Protein AF-A0A0N4YC74-F1 (afdb_monomer_lite)

Foldseek 3Di:
DLQVVQVFAPVLVVVLCVVCVQLVVQLVVLLVVVCPPLPDDDDDDDADDDDVVVLVVLLLVVVCVQCVVVVCSVVVVVLCVSCVVVVVVVVVVVCVVVVCVLVVPPDPPSVDDGNDDPSNVSSCSSVVSSVVSPVGNVSVVSSVVSRVVRPRD

Secondary structure (DSSP, 8-state):
-TTGGGT--HHHHHHHHHHHHHHHHHHHHHHHHHTTT-S--SS----PPP-HHHHHHHHHHHHHHHHGGGT-HHHHHHHHHHTHHHHHHHHHHHHHHHHHHHHTT-STTTTPPP-PPPHHHHHHHHHHHHHHTT-SHHHHHHHHHHHHHTT--

Radius of gyration: 17.91 Å; chains: 1; bounding box: 47×27×44 Å

Sequence (153 aa):
RHVTALGVSYPAVRQCEAEISGALDNTINCIKRASAGTCARGPPRMIPKTYLESFKLAFLTRIKGILSRSGIFDEMMAFFKTTKKYWNCKTKCVAKKAGNCKKRNGSTLFRCGTLDPPDREAVEMYLNCAVQNGLDTNGFRRLCHCAARAGVR

pLDDT: mean 78.44, std 11.61, range [42.28, 94.12]

Organism: Nippostrongylus brasiliensis (NCBI:txid27835)

Structure (mmCIF, N/CA/C/O backbone):
data_AF-A0A0N4YC74-F1
#
_entry.id   AF-A0A0N4YC74-F1
#
loop_
_atom_site.group_PDB
_atom_site.id
_atom_site.type_symbol
_atom_site.label_atom_id
_atom_site.label_alt_id
_atom_site.label_comp_id
_atom_site.label_asym_id
_atom_site.label_entity_id
_atom_site.label_seq_id
_atom_site.pdbx_PDB_ins_code
_atom_site.Cartn_x
_atom_site.Cartn_y
_atom_site.Cartn_z
_atom_site.occupancy
_atom_site.B_iso_or_equiv
_atom_site.auth_seq_id
_atom_site.auth_comp_id
_atom_site.auth_asym_id
_atom_site.auth_atom_id
_atom_site.pdbx_PDB_model_num
ATOM 1 N N . ARG A 1 1 ? 0.545 12.225 17.324 1.00 58.16 1 ARG A N 1
ATOM 2 C CA . ARG A 1 1 ? -0.649 12.800 17.997 1.00 58.16 1 ARG A CA 1
ATOM 3 C C . ARG A 1 1 ? -1.855 13.032 17.059 1.00 58.16 1 ARG A C 1
ATOM 5 O O . ARG A 1 1 ? -2.837 13.599 17.503 1.00 58.16 1 ARG A O 1
ATOM 12 N N . HIS A 1 2 ? -1.852 12.577 15.793 1.00 72.44 2 HIS A N 1
ATOM 13 C CA . HIS A 1 2 ? -3.016 12.765 14.900 1.00 72.44 2 HIS A CA 1
ATOM 14 C C . HIS A 1 2 ? -4.163 11.768 15.133 1.00 72.44 2 HIS A C 1
ATOM 16 O O . HIS A 1 2 ? -5.304 12.115 14.878 1.00 72.44 2 HIS A O 1
ATOM 22 N N . VAL A 1 3 ? -3.866 10.566 15.636 1.00 66.50 3 VAL A N 1
ATOM 23 C CA . VAL A 1 3 ? -4.865 9.514 15.908 1.00 66.50 3 VAL A CA 1
ATOM 24 C C . VAL A 1 3 ? -5.719 9.849 17.134 1.00 66.50 3 VAL A C 1
ATOM 26 O O . VAL A 1 3 ? -6.935 9.757 17.088 1.00 66.50 3 VAL A O 1
ATOM 29 N N . THR A 1 4 ? -5.096 10.345 18.204 1.00 66.38 4 THR A N 1
ATOM 30 C CA . THR A 1 4 ? -5.793 10.764 19.433 1.00 66.38 4 THR A CA 1
ATOM 31 C C . THR A 1 4 ? -6.715 11.964 19.207 1.00 66.38 4 THR A C 1
ATOM 33 O O . THR A 1 4 ? -7.736 12.087 19.867 1.00 66.38 4 THR A O 1
ATOM 36 N N . ALA A 1 5 ? -6.392 12.828 18.236 1.00 67.56 5 ALA A N 1
ATOM 37 C CA . ALA A 1 5 ? -7.242 13.951 17.832 1.00 67.56 5 ALA A CA 1
ATOM 38 C C . ALA A 1 5 ? -8.536 13.516 17.116 1.00 67.56 5 ALA A C 1
ATOM 40 O O . ALA A 1 5 ? -9.416 14.342 16.906 1.00 67.56 5 ALA A O 1
ATOM 41 N N . LEU A 1 6 ? -8.646 12.239 16.738 1.00 68.56 6 LEU A N 1
ATOM 42 C CA . LEU A 1 6 ? -9.860 11.637 16.187 1.00 68.56 6 LEU A CA 1
ATOM 43 C C . LEU A 1 6 ? -10.712 10.956 17.279 1.00 68.56 6 LEU A C 1
ATOM 45 O O . LEU A 1 6 ? -11.665 10.264 16.950 1.00 68.56 6 LEU A O 1
ATOM 49 N N . GLY A 1 7 ? -10.362 11.111 18.566 1.00 69.00 7 GLY A N 1
ATOM 50 C CA . GLY A 1 7 ? -11.037 10.427 19.680 1.00 69.00 7 GLY A CA 1
ATOM 51 C C . GLY A 1 7 ? -10.665 8.947 19.818 1.00 69.00 7 GLY A C 1
ATOM 52 O O . GLY A 1 7 ? -11.331 8.202 20.529 1.00 69.00 7 GLY A O 1
ATOM 53 N N . VAL A 1 8 ? -9.601 8.519 19.135 1.00 76.81 8 VAL A N 1
ATOM 54 C CA . VAL A 1 8 ? -9.235 7.111 18.966 1.00 76.81 8 VAL A CA 1
ATOM 55 C C . VAL A 1 8 ? -8.150 6.712 19.967 1.00 76.81 8 VAL A C 1
ATOM 57 O O . VAL A 1 8 ? -7.177 7.447 20.184 1.00 76.81 8 VAL A O 1
ATOM 60 N N . SER A 1 9 ? -8.275 5.512 20.536 1.00 79.56 9 SER A N 1
ATOM 61 C CA . SER A 1 9 ? -7.270 4.920 21.423 1.00 79.56 9 SER A CA 1
ATOM 62 C C . SER A 1 9 ? -5.990 4.581 20.650 1.00 79.56 9 SER A C 1
ATOM 64 O O . SER A 1 9 ? -5.985 3.737 19.752 1.00 79.56 9 SER A O 1
ATOM 66 N N . TYR A 1 10 ? -4.873 5.229 20.997 1.00 79.50 10 TYR A N 1
ATOM 67 C CA . TYR A 1 10 ? -3.575 4.958 20.365 1.00 79.50 10 TYR A CA 1
ATOM 68 C C . TYR A 1 10 ? -3.109 3.494 20.527 1.00 79.50 10 TYR A C 1
ATOM 70 O O . TYR A 1 10 ? -2.674 2.920 19.527 1.00 79.50 10 TYR A O 1
ATOM 78 N N . PRO A 1 11 ? -3.226 2.855 21.713 1.00 81.88 11 PRO A N 1
ATOM 79 C CA . PRO A 1 11 ? -2.946 1.427 21.867 1.00 81.88 11 PRO A CA 1
ATOM 80 C C . PRO A 1 11 ? -3.785 0.541 20.941 1.00 81.88 11 PRO A C 1
ATOM 82 O O . PRO A 1 11 ? -3.232 -0.350 20.302 1.00 81.88 11 PRO A O 1
ATOM 85 N N . ALA A 1 12 ? -5.084 0.829 20.808 1.00 82.19 12 ALA A N 1
ATOM 86 C CA . ALA A 1 12 ? -5.974 0.053 19.947 1.00 82.19 12 ALA A CA 1
ATOM 87 C C . ALA A 1 12 ? -5.578 0.174 1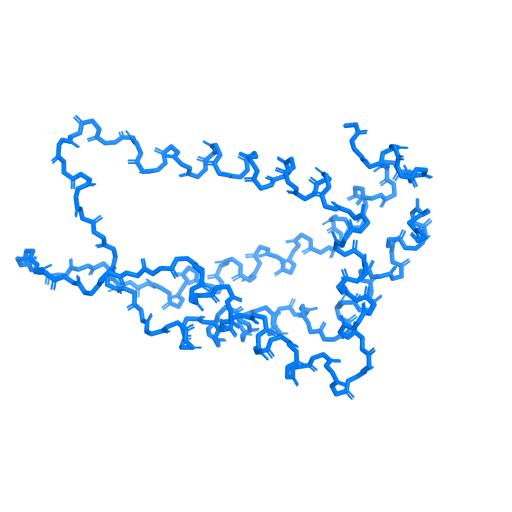8.468 1.00 82.19 12 ALA A C 1
ATOM 89 O O . ALA A 1 12 ? -5.500 -0.826 17.763 1.00 82.19 12 ALA A O 1
ATOM 90 N N . VAL A 1 13 ? -5.223 1.377 18.001 1.00 79.06 13 VAL A N 1
ATOM 91 C CA . VAL A 1 13 ? -4.731 1.555 16.623 1.00 79.06 13 VAL A CA 1
ATOM 92 C C . VAL A 1 13 ? -3.403 0.851 16.400 1.00 79.06 13 VAL A C 1
ATOM 94 O O . VAL A 1 13 ? -3.230 0.219 15.363 1.00 79.06 13 VAL A O 1
ATOM 97 N N . ARG A 1 14 ? -2.473 0.914 17.360 1.00 83.19 14 ARG A N 1
ATOM 98 C CA . ARG A 1 14 ? -1.207 0.178 17.255 1.00 83.19 14 ARG A CA 1
ATOM 99 C C . ARG A 1 14 ? -1.460 -1.330 17.138 1.00 83.19 14 ARG A C 1
ATOM 101 O O . ARG A 1 14 ? -0.776 -1.996 16.368 1.00 83.19 14 ARG A O 1
ATOM 108 N N . GLN A 1 15 ? -2.434 -1.860 17.873 1.00 84.06 15 GLN A N 1
ATOM 109 C CA . GLN A 1 15 ? -2.819 -3.266 17.785 1.00 84.06 15 GLN A CA 1
ATOM 110 C C . GLN A 1 15 ? -3.405 -3.607 16.406 1.00 84.06 15 GLN A C 1
ATOM 112 O O . GLN A 1 15 ? -2.944 -4.560 15.786 1.00 84.06 15 GLN A O 1
ATOM 117 N N . CYS A 1 16 ? -4.297 -2.772 15.862 1.00 82.50 16 CYS A N 1
ATOM 118 C CA . CYS A 1 16 ? -4.794 -2.933 14.489 1.00 82.50 16 CYS A CA 1
ATOM 119 C C . CYS A 1 16 ? -3.670 -2.919 13.444 1.00 82.50 16 CYS A C 1
ATOM 121 O O . CYS A 1 16 ? -3.692 -3.682 12.483 1.00 82.50 16 CYS A O 1
ATOM 123 N N . GLU A 1 17 ? -2.674 -2.045 13.616 1.00 80.81 17 GLU A N 1
ATOM 124 C CA . GLU A 1 17 ? -1.502 -2.007 12.738 1.00 80.81 17 GLU A CA 1
ATOM 125 C C . GLU A 1 17 ? -0.649 -3.275 12.850 1.00 80.81 17 GLU A C 1
ATOM 127 O O . GLU A 1 17 ? -0.111 -3.734 11.845 1.00 80.81 17 GLU A O 1
ATOM 132 N N . ALA A 1 18 ? -0.528 -3.843 14.052 1.00 84.81 18 ALA A N 1
ATOM 133 C CA . ALA A 1 18 ? 0.191 -5.092 14.274 1.00 84.81 18 ALA A CA 1
ATOM 134 C C . ALA A 1 18 ? -0.524 -6.295 13.638 1.00 84.81 18 ALA A C 1
ATOM 136 O O . ALA A 1 18 ? 0.144 -7.181 13.121 1.00 84.81 18 ALA A O 1
ATOM 137 N N . GLU A 1 19 ? -1.858 -6.309 13.604 1.00 82.62 19 GLU A N 1
ATOM 138 C CA . GLU A 1 19 ? -2.630 -7.379 12.952 1.00 82.62 19 GLU A CA 1
ATOM 139 C C . GLU A 1 19 ? -2.413 -7.427 11.431 1.00 82.62 19 GLU A C 1
ATOM 141 O O . GLU A 1 19 ? -2.463 -8.498 10.828 1.00 82.62 19 GLU A O 1
ATOM 146 N N . ILE A 1 20 ? -2.133 -6.282 10.800 1.00 85.25 20 ILE A N 1
ATOM 147 C CA . ILE A 1 20 ? -1.893 -6.198 9.350 1.00 85.25 20 ILE A CA 1
ATOM 148 C C . ILE A 1 20 ? -0.409 -6.174 8.975 1.00 85.25 20 ILE A C 1
ATOM 150 O O . ILE A 1 20 ? -0.088 -6.229 7.787 1.00 85.25 20 ILE A O 1
ATOM 154 N N . SER A 1 21 ? 0.503 -6.063 9.945 1.00 85.12 21 SER A N 1
ATOM 155 C CA . SER A 1 21 ? 1.933 -5.877 9.673 1.00 85.12 21 SER A CA 1
ATOM 156 C C . SER A 1 21 ? 2.515 -7.049 8.884 1.00 85.12 21 SER A C 1
ATOM 158 O O . SER A 1 21 ? 3.178 -6.823 7.878 1.00 85.12 21 SER A O 1
ATOM 160 N N . GLY A 1 22 ? 2.167 -8.288 9.248 1.00 90.06 22 GLY A N 1
ATOM 161 C CA . GLY A 1 22 ? 2.611 -9.482 8.526 1.00 90.06 22 GLY A CA 1
ATOM 162 C C . GLY A 1 22 ? 2.119 -9.517 7.076 1.00 90.06 22 GLY A C 1
ATOM 163 O O . GLY A 1 22 ? 2.890 -9.799 6.161 1.00 90.06 22 GLY A O 1
ATOM 164 N N . ALA A 1 23 ? 0.854 -9.156 6.839 1.00 89.06 23 ALA A N 1
ATOM 165 C CA . ALA A 1 23 ? 0.293 -9.054 5.490 1.00 89.06 23 ALA A CA 1
ATOM 166 C C . ALA A 1 23 ? 1.002 -7.969 4.658 1.00 89.06 23 ALA A C 1
ATOM 168 O O . ALA A 1 23 ? 1.316 -8.180 3.483 1.00 89.06 23 ALA A O 1
ATOM 169 N N . LEU A 1 24 ? 1.303 -6.821 5.273 1.00 87.38 24 LEU A N 1
ATOM 170 C CA . LEU A 1 24 ? 2.056 -5.736 4.644 1.00 87.38 24 LEU A CA 1
ATOM 171 C C . LEU A 1 24 ? 3.496 -6.150 4.322 1.00 87.38 24 LEU A C 1
ATOM 173 O O . LEU A 1 24 ? 3.955 -5.903 3.208 1.00 87.38 24 LEU A O 1
ATOM 177 N N . ASP A 1 25 ? 4.191 -6.810 5.245 1.00 91.62 25 ASP A N 1
ATOM 178 C CA . ASP A 1 25 ? 5.566 -7.275 5.045 1.00 91.62 25 ASP A CA 1
ATOM 179 C C . ASP A 1 25 ? 5.644 -8.317 3.925 1.00 91.62 25 ASP A C 1
ATOM 181 O O . ASP A 1 25 ? 6.504 -8.230 3.042 1.00 91.62 25 ASP A O 1
ATOM 185 N N . ASN A 1 26 ? 4.696 -9.256 3.887 1.00 93.62 26 ASN A N 1
ATOM 186 C CA . ASN A 1 26 ? 4.605 -10.236 2.809 1.00 93.62 26 ASN A CA 1
ATOM 187 C C . ASN A 1 26 ? 4.277 -9.579 1.463 1.00 93.62 26 ASN A C 1
ATOM 189 O O . ASN A 1 26 ? 4.889 -9.921 0.449 1.00 93.62 26 ASN A O 1
ATOM 193 N N . THR A 1 27 ? 3.397 -8.575 1.456 1.00 91.75 27 THR A N 1
ATOM 194 C CA . THR A 1 27 ? 3.098 -7.773 0.260 1.00 91.75 27 THR A CA 1
ATOM 195 C C . THR A 1 27 ? 4.348 -7.050 -0.243 1.00 91.75 27 THR A C 1
ATOM 197 O O . THR A 1 27 ? 4.675 -7.126 -1.427 1.00 91.75 27 THR A O 1
ATOM 200 N N . ILE A 1 28 ? 5.101 -6.399 0.650 1.00 89.25 28 ILE A N 1
ATOM 201 C CA . ILE A 1 28 ? 6.364 -5.724 0.320 1.00 89.25 28 ILE A CA 1
ATOM 202 C C . ILE A 1 28 ? 7.369 -6.723 -0.261 1.00 89.25 28 ILE A C 1
ATOM 204 O O . ILE A 1 28 ? 8.032 -6.424 -1.255 1.00 89.25 28 ILE A O 1
ATOM 208 N N . ASN A 1 29 ? 7.484 -7.913 0.326 1.00 92.50 29 ASN A N 1
ATOM 209 C CA . ASN A 1 29 ? 8.385 -8.953 -0.163 1.00 92.50 29 ASN A CA 1
ATOM 210 C C . ASN A 1 29 ? 7.951 -9.505 -1.527 1.00 92.50 29 ASN A C 1
ATOM 212 O O . ASN A 1 29 ? 8.806 -9.729 -2.382 1.00 92.50 29 ASN A O 1
ATOM 216 N N . CYS A 1 30 ? 6.647 -9.662 -1.761 1.00 94.12 30 CYS A N 1
ATOM 217 C CA . CYS A 1 30 ? 6.096 -10.029 -3.064 1.00 94.12 30 CYS A CA 1
ATOM 218 C C . CYS A 1 30 ? 6.468 -8.993 -4.132 1.00 94.12 30 CYS A C 1
ATOM 220 O O . CYS A 1 30 ? 7.047 -9.353 -5.154 1.00 94.12 30 CYS A O 1
ATOM 222 N N . ILE A 1 31 ? 6.261 -7.702 -3.850 1.00 89.69 31 ILE A N 1
ATOM 223 C CA . ILE A 1 31 ? 6.611 -6.610 -4.772 1.00 89.69 31 ILE A CA 1
ATOM 224 C C . ILE A 1 31 ? 8.116 -6.596 -5.057 1.00 89.69 31 ILE A C 1
ATOM 226 O O . ILE A 1 31 ? 8.525 -6.500 -6.213 1.00 89.69 31 ILE A O 1
ATOM 230 N N . LYS A 1 32 ? 8.957 -6.738 -4.022 1.00 87.38 32 LYS A N 1
ATOM 231 C CA . LYS A 1 32 ? 10.421 -6.803 -4.178 1.00 87.38 32 LYS A CA 1
ATOM 232 C C . LYS A 1 32 ? 10.850 -7.945 -5.097 1.00 87.38 32 LYS A C 1
ATOM 234 O O . LYS A 1 32 ? 11.726 -7.742 -5.932 1.00 87.38 32 LYS A O 1
ATOM 239 N N . ARG A 1 33 ? 10.247 -9.128 -4.945 1.00 88.88 33 ARG A N 1
ATOM 240 C CA . ARG A 1 33 ? 10.535 -10.299 -5.788 1.00 88.88 33 ARG A CA 1
ATOM 241 C C . ARG A 1 33 ? 10.041 -10.099 -7.216 1.00 88.88 33 ARG A C 1
ATOM 243 O O . ARG A 1 33 ? 10.794 -10.364 -8.141 1.00 88.88 33 ARG A O 1
ATOM 250 N N . ALA A 1 34 ? 8.826 -9.582 -7.392 1.00 86.75 34 ALA A N 1
ATOM 251 C CA . ALA A 1 34 ? 8.267 -9.277 -8.708 1.00 86.75 34 ALA A CA 1
ATOM 252 C C . ALA A 1 34 ? 9.093 -8.216 -9.458 1.00 86.75 34 ALA A C 1
ATOM 254 O O . ALA A 1 34 ? 9.199 -8.248 -10.677 1.00 86.75 34 ALA A O 1
ATOM 255 N N . SER A 1 35 ? 9.737 -7.313 -8.715 1.00 79.31 35 SER A N 1
ATOM 256 C CA . SER A 1 35 ? 10.629 -6.286 -9.260 1.00 79.31 35 SER A CA 1
ATOM 257 C C . SER A 1 35 ? 12.094 -6.742 -9.363 1.00 79.31 35 SER A C 1
ATOM 259 O O . SER A 1 35 ? 12.962 -5.940 -9.724 1.00 79.31 35 SER A O 1
ATOM 261 N N . ALA A 1 36 ? 12.418 -7.997 -9.037 1.00 80.38 36 ALA A N 1
ATOM 262 C CA . ALA A 1 36 ? 13.786 -8.494 -9.116 1.00 80.38 36 ALA A CA 1
ATOM 263 C C . ALA A 1 36 ? 14.273 -8.500 -10.573 1.00 80.38 36 ALA A C 1
ATOM 265 O O . ALA A 1 36 ? 13.583 -8.953 -11.479 1.00 80.38 36 ALA A O 1
ATOM 266 N N . GLY A 1 37 ? 15.482 -7.984 -10.807 1.00 69.56 37 GLY A N 1
ATOM 267 C CA . GLY A 1 37 ? 16.077 -7.952 -12.147 1.00 69.56 37 GLY A CA 1
ATOM 268 C C . GLY A 1 37 ? 15.572 -6.838 -13.070 1.00 69.56 37 GLY A C 1
ATOM 269 O O . GLY A 1 37 ? 16.010 -6.788 -14.213 1.00 69.56 37 GLY A O 1
ATOM 270 N N . THR A 1 38 ? 14.733 -5.921 -12.577 1.00 71.69 38 THR A N 1
ATOM 271 C CA . THR A 1 38 ? 14.245 -4.745 -13.333 1.00 71.69 38 THR A CA 1
ATOM 272 C C . THR A 1 38 ? 15.283 -3.627 -13.480 1.00 71.69 38 THR A C 1
ATOM 274 O O . THR A 1 38 ? 15.080 -2.675 -14.234 1.00 71.69 38 THR A O 1
ATOM 277 N N . CYS A 1 39 ? 16.422 -3.733 -12.788 1.00 72.50 39 CYS A N 1
ATOM 278 C CA . CYS A 1 39 ? 17.539 -2.814 -12.966 1.00 72.50 39 CYS A CA 1
ATOM 279 C C . CYS A 1 39 ? 18.012 -2.828 -14.425 1.00 72.50 39 CYS A C 1
ATOM 281 O O . CYS A 1 39 ? 18.253 -3.895 -14.994 1.00 72.50 39 CYS A O 1
ATOM 283 N N . ALA A 1 40 ? 18.181 -1.641 -15.012 1.00 70.56 40 ALA A N 1
ATOM 284 C CA . ALA A 1 40 ? 18.672 -1.501 -16.376 1.00 70.56 40 ALA A CA 1
ATOM 285 C C . ALA A 1 40 ? 20.025 -2.213 -16.542 1.00 70.56 40 ALA A C 1
ATOM 287 O O . ALA A 1 40 ? 20.944 -2.022 -15.744 1.00 70.56 40 ALA A O 1
ATOM 288 N N . ARG A 1 41 ? 20.137 -3.031 -17.591 1.00 70.50 41 ARG A N 1
ATOM 289 C CA . ARG A 1 41 ? 21.387 -3.669 -18.014 1.00 70.50 41 ARG A CA 1
ATOM 290 C C . ARG A 1 41 ? 21.828 -3.001 -19.312 1.00 70.50 41 ARG A C 1
ATOM 292 O O . ARG A 1 41 ? 21.056 -2.975 -20.266 1.00 70.50 41 ARG A O 1
ATOM 299 N N . GLY A 1 42 ? 23.046 -2.469 -19.342 1.00 73.94 42 GLY A N 1
ATOM 300 C CA . GLY A 1 42 ? 23.609 -1.816 -20.527 1.00 73.94 42 GLY A CA 1
ATOM 301 C C . GLY A 1 42 ? 23.587 -0.282 -20.478 1.00 73.94 42 GLY A C 1
ATOM 302 O O . GLY A 1 42 ? 23.370 0.300 -19.411 1.00 73.94 42 GLY A O 1
ATOM 303 N N . PRO A 1 43 ? 23.881 0.380 -21.612 1.00 73.81 43 PRO A N 1
ATOM 304 C CA . PRO A 1 43 ? 24.061 1.825 -21.656 1.00 73.81 43 PRO A CA 1
ATOM 305 C C . PRO A 1 43 ? 22.762 2.576 -21.308 1.00 73.81 43 PRO A C 1
ATOM 307 O O . PRO A 1 43 ? 21.667 2.094 -21.618 1.00 73.81 43 PRO A O 1
ATOM 310 N N . PRO A 1 44 ? 22.858 3.763 -20.678 1.00 73.25 44 PRO A N 1
ATOM 311 C CA . PRO A 1 44 ? 21.695 4.580 -20.356 1.00 73.25 44 PRO A CA 1
ATOM 312 C C . PRO A 1 44 ? 20.882 4.904 -21.609 1.00 73.25 44 PRO A C 1
ATOM 314 O O . PRO A 1 44 ? 21.435 5.270 -22.644 1.00 73.25 44 PRO A O 1
ATOM 317 N N . ARG A 1 45 ? 19.557 4.825 -21.494 1.00 75.44 45 ARG A N 1
ATOM 318 C CA . ARG A 1 45 ? 18.629 5.239 -22.549 1.00 75.44 45 ARG A CA 1
ATOM 319 C C . ARG A 1 45 ? 17.620 6.235 -22.010 1.00 75.44 45 ARG A C 1
ATOM 321 O O . ARG A 1 45 ? 17.287 6.213 -20.825 1.00 75.44 45 ARG A O 1
ATOM 328 N N . MET A 1 46 ? 17.109 7.078 -22.899 1.00 77.19 46 MET A N 1
ATOM 329 C CA . MET A 1 46 ? 15.971 7.932 -22.582 1.00 77.19 46 MET A CA 1
ATOM 330 C C . MET A 1 46 ? 14.750 7.050 -22.328 1.00 77.19 46 MET A C 1
ATOM 332 O O . MET A 1 46 ? 14.455 6.143 -23.105 1.00 77.19 46 MET A O 1
ATOM 336 N N . ILE A 1 47 ? 14.058 7.307 -21.223 1.00 75.62 47 ILE A N 1
ATOM 337 C CA . ILE A 1 47 ? 12.837 6.599 -20.845 1.00 75.62 47 ILE A CA 1
ATOM 338 C C . ILE A 1 47 ? 11.659 7.576 -20.814 1.00 75.62 47 ILE A C 1
ATOM 340 O O . ILE A 1 47 ? 11.866 8.768 -20.553 1.00 75.62 47 ILE A O 1
ATOM 344 N N . PRO A 1 48 ? 10.426 7.101 -21.062 1.00 76.88 48 PRO A N 1
ATOM 345 C CA . PRO A 1 48 ? 9.237 7.922 -20.904 1.00 76.88 48 PRO A CA 1
ATOM 346 C C . PRO A 1 48 ? 9.157 8.502 -19.494 1.00 76.88 48 PRO A C 1
ATOM 348 O O . PRO A 1 48 ? 9.441 7.828 -18.502 1.00 76.88 48 PRO A O 1
ATOM 351 N N . LYS A 1 49 ? 8.755 9.768 -19.399 1.00 73.38 49 LYS A N 1
ATOM 352 C CA . LYS A 1 49 ? 8.535 10.410 -18.108 1.00 73.38 49 LYS A CA 1
ATOM 353 C C . LYS A 1 49 ? 7.278 9.826 -17.466 1.00 73.38 49 LYS A C 1
ATOM 355 O O . LYS A 1 49 ? 6.185 9.981 -18.004 1.00 73.38 49 LYS A O 1
ATOM 360 N N . THR A 1 50 ? 7.433 9.200 -16.307 1.00 71.25 50 THR A N 1
ATOM 361 C CA . THR A 1 50 ? 6.315 8.727 -15.489 1.00 71.25 50 THR A CA 1
ATOM 362 C C . THR A 1 50 ? 5.775 9.857 -14.613 1.00 71.25 50 THR A C 1
ATOM 364 O O . THR A 1 50 ? 6.523 10.686 -14.081 1.00 71.25 50 THR A O 1
ATOM 367 N N . TYR A 1 51 ? 4.449 9.918 -14.478 1.00 77.56 51 TYR A N 1
ATOM 368 C CA . TYR A 1 51 ? 3.761 10.926 -13.679 1.00 77.56 51 TYR A CA 1
ATOM 369 C C . TYR A 1 51 ? 3.059 10.248 -12.508 1.00 77.56 51 TYR A C 1
ATOM 371 O O . TYR A 1 51 ? 2.230 9.365 -12.677 1.00 77.56 51 TYR A O 1
ATOM 379 N N . LEU A 1 52 ? 3.338 10.701 -11.288 1.00 77.81 52 LEU A N 1
ATOM 380 C CA . LEU A 1 52 ? 2.715 10.114 -10.099 1.00 77.81 52 LEU A CA 1
ATOM 381 C C . LEU A 1 52 ? 1.177 10.223 -10.125 1.00 77.81 52 LEU A C 1
ATOM 383 O O . LEU A 1 52 ? 0.487 9.371 -9.572 1.00 77.81 52 LEU A O 1
ATOM 387 N N . GLU A 1 53 ? 0.637 11.265 -10.760 1.00 79.69 53 GLU A N 1
ATOM 388 C CA . GLU A 1 53 ? -0.811 11.463 -10.868 1.00 79.69 53 GLU A CA 1
ATOM 389 C C . GLU A 1 53 ? -1.486 10.431 -11.783 1.00 79.69 53 GLU A C 1
ATOM 391 O O . GLU A 1 53 ? -2.585 9.978 -11.458 1.00 79.69 53 GLU A O 1
ATOM 396 N N . SER A 1 54 ? -0.830 9.986 -12.865 1.00 84.31 54 SER A N 1
ATOM 397 C CA . SER A 1 54 ? -1.380 8.929 -13.727 1.00 84.31 54 SER A CA 1
ATOM 398 C C . SER A 1 54 ? -1.401 7.586 -13.000 1.00 84.31 54 SER A C 1
ATOM 400 O O . SER A 1 54 ? -2.428 6.904 -12.995 1.00 84.31 54 SER A O 1
ATOM 402 N N . PHE A 1 55 ? -0.334 7.278 -12.258 1.00 85.31 55 PHE A N 1
ATOM 403 C CA . PHE A 1 55 ? -0.280 6.099 -11.399 1.00 85.31 55 PHE A CA 1
ATOM 404 C C . PHE A 1 55 ? -1.388 6.107 -10.335 1.00 85.31 55 PHE A C 1
ATOM 406 O O . PHE A 1 55 ? -2.115 5.126 -10.184 1.00 85.31 55 PHE A O 1
ATOM 413 N N . LYS A 1 56 ? -1.571 7.225 -9.614 1.00 85.06 56 LYS A N 1
ATOM 414 C CA . LYS A 1 56 ? -2.648 7.369 -8.613 1.00 85.06 56 LYS A CA 1
ATOM 415 C C . LYS A 1 56 ? -4.027 7.134 -9.223 1.00 85.06 56 LYS A C 1
ATOM 417 O O . LYS A 1 56 ? -4.855 6.463 -8.608 1.00 85.06 56 LYS A O 1
ATOM 422 N N . LEU A 1 57 ? -4.276 7.680 -10.412 1.00 88.81 57 LEU A N 1
ATOM 423 C CA . LEU A 1 57 ? -5.547 7.508 -11.107 1.00 88.81 57 LEU A CA 1
ATOM 424 C C . LEU A 1 57 ? -5.781 6.043 -11.498 1.00 88.81 57 LEU A C 1
ATOM 426 O O . LEU A 1 57 ? -6.866 5.511 -11.248 1.00 88.81 57 LEU A O 1
ATOM 430 N N . ALA A 1 58 ? -4.770 5.376 -12.064 1.00 89.12 58 ALA A N 1
ATOM 431 C CA . ALA A 1 58 ? -4.837 3.955 -12.404 1.00 89.12 58 ALA A CA 1
ATOM 432 C C . ALA A 1 58 ? -5.093 3.092 -11.156 1.00 89.12 58 ALA A C 1
ATOM 434 O O . ALA A 1 58 ? -5.967 2.223 -11.168 1.00 89.12 58 ALA A O 1
ATOM 435 N N . PHE A 1 59 ? -4.405 3.397 -10.053 1.00 89.81 59 PHE A N 1
ATOM 436 C CA . PHE A 1 59 ? -4.565 2.719 -8.770 1.00 89.81 59 PHE A CA 1
ATOM 437 C C . PHE A 1 59 ? -5.984 2.862 -8.210 1.00 89.81 59 PHE A C 1
ATOM 439 O O . PHE A 1 59 ? -6.628 1.862 -7.889 1.00 89.81 59 PHE A O 1
ATOM 446 N N . LEU A 1 60 ? -6.508 4.091 -8.147 1.00 88.88 60 LEU A N 1
ATOM 447 C CA . LEU A 1 60 ? -7.868 4.359 -7.669 1.00 88.88 60 LEU A CA 1
ATOM 448 C C . LEU A 1 60 ? -8.924 3.686 -8.545 1.00 88.88 60 LEU A C 1
ATOM 450 O O . LEU A 1 60 ? -9.864 3.094 -8.019 1.00 88.88 60 LEU A O 1
ATOM 454 N N . THR A 1 61 ? -8.754 3.737 -9.867 1.00 89.50 61 THR A N 1
ATOM 455 C CA . THR A 1 61 ? -9.666 3.088 -10.819 1.00 89.50 61 THR A CA 1
ATOM 456 C C . THR A 1 61 ? -9.722 1.584 -10.575 1.00 89.50 61 THR A C 1
ATOM 458 O O . THR A 1 61 ? -10.803 0.993 -10.531 1.00 89.50 61 THR A O 1
ATOM 461 N N . ARG A 1 62 ? -8.563 0.957 -10.362 1.00 87.88 62 ARG A N 1
ATOM 462 C CA . ARG A 1 62 ? -8.492 -0.483 -10.143 1.00 87.88 62 ARG A CA 1
ATOM 463 C C . ARG A 1 62 ? -9.052 -0.898 -8.786 1.00 87.88 62 ARG A C 1
ATOM 465 O O . ARG A 1 62 ? -9.861 -1.824 -8.738 1.00 87.88 62 ARG A O 1
ATOM 472 N N . ILE A 1 63 ? -8.697 -0.195 -7.709 1.00 86.06 63 ILE A N 1
ATOM 473 C CA . ILE A 1 63 ? -9.269 -0.452 -6.380 1.00 86.06 63 ILE A CA 1
ATOM 474 C C . ILE A 1 63 ? -10.783 -0.260 -6.389 1.00 86.06 63 ILE A C 1
ATOM 476 O O . ILE A 1 63 ? -11.491 -1.088 -5.822 1.00 86.06 63 ILE A O 1
ATOM 480 N N . LYS A 1 64 ? -11.296 0.773 -7.069 1.00 87.38 64 LYS A N 1
ATOM 481 C CA . LYS A 1 64 ? -12.739 0.945 -7.264 1.00 87.38 64 LYS A CA 1
ATOM 482 C C . LYS A 1 64 ? -13.350 -0.298 -7.910 1.00 87.38 64 LYS A C 1
ATOM 484 O O . LYS A 1 64 ? -14.320 -0.835 -7.393 1.00 87.38 64 LYS A O 1
ATOM 489 N N . GLY A 1 65 ? -12.734 -0.834 -8.962 1.00 84.50 65 GLY A N 1
ATOM 490 C CA . GLY A 1 65 ? -13.178 -2.084 -9.589 1.00 84.50 65 GLY A CA 1
ATOM 491 C C . GLY A 1 65 ? -13.218 -3.298 -8.644 1.00 84.50 65 GLY A C 1
ATOM 492 O O . GLY A 1 65 ? -14.100 -4.143 -8.787 1.00 84.50 65 GLY A O 1
ATOM 493 N N . ILE A 1 66 ? -12.299 -3.380 -7.676 1.00 82.06 66 ILE A N 1
ATOM 494 C CA . ILE A 1 66 ? -12.245 -4.464 -6.679 1.00 82.06 66 ILE A CA 1
ATOM 495 C C . ILE A 1 66 ? -13.301 -4.254 -5.581 1.00 82.06 66 ILE A C 1
ATOM 497 O O . ILE A 1 66 ? -14.053 -5.173 -5.263 1.00 82.06 66 ILE A O 1
ATOM 501 N N . LEU A 1 67 ? -13.387 -3.044 -5.022 1.00 82.69 67 LEU A N 1
ATOM 502 C CA . LEU A 1 67 ? -14.163 -2.757 -3.810 1.00 82.69 67 LEU A CA 1
ATOM 503 C C . LEU A 1 67 ? -15.606 -2.310 -4.070 1.00 82.69 67 LEU A C 1
ATOM 505 O O . LEU A 1 67 ? -16.464 -2.520 -3.209 1.00 82.69 67 LEU A O 1
ATOM 509 N N . SER A 1 68 ? -15.910 -1.726 -5.235 1.00 80.25 68 SER A N 1
ATOM 510 C CA . SER A 1 68 ? -17.283 -1.336 -5.588 1.00 80.25 68 SER A CA 1
ATOM 511 C C . SER A 1 68 ? -18.199 -2.548 -5.730 1.00 80.25 68 SER A C 1
ATOM 513 O O . SER A 1 68 ? -19.368 -2.451 -5.382 1.00 80.25 68 SER A O 1
ATOM 515 N N . ARG A 1 69 ? -17.668 -3.713 -6.135 1.00 76.81 69 ARG A N 1
ATOM 516 C CA . ARG A 1 69 ? -18.428 -4.978 -6.169 1.00 76.81 69 ARG A CA 1
ATOM 517 C C . ARG A 1 69 ? -18.968 -5.387 -4.797 1.00 76.81 69 ARG A C 1
ATOM 519 O O . ARG A 1 69 ? -19.965 -6.088 -4.717 1.00 76.81 69 ARG A O 1
ATOM 526 N N . SER A 1 70 ? -18.305 -4.948 -3.731 1.00 76.94 70 SER A N 1
ATOM 527 C CA . SER A 1 70 ? -18.680 -5.223 -2.344 1.00 76.94 70 SER A CA 1
ATOM 528 C C . SER A 1 70 ? -19.343 -4.044 -1.625 1.00 76.94 70 SER A C 1
ATOM 530 O O . SER A 1 70 ? -19.646 -4.177 -0.444 1.00 76.94 70 SER A O 1
ATOM 532 N N . GLY A 1 71 ? -19.524 -2.897 -2.293 1.00 81.38 71 GLY A N 1
ATOM 533 C CA . GLY A 1 71 ? -20.103 -1.679 -1.702 1.00 81.38 71 GLY A CA 1
ATOM 534 C C . GLY A 1 71 ? -19.189 -0.902 -0.741 1.00 81.38 71 GLY A C 1
ATOM 535 O O . GLY A 1 71 ? -19.603 0.106 -0.190 1.00 81.38 71 GLY A O 1
ATOM 536 N N . ILE A 1 72 ? -17.933 -1.324 -0.556 1.00 82.69 72 ILE A N 1
ATOM 537 C CA . ILE A 1 72 ? -17.045 -0.798 0.505 1.00 82.69 72 ILE A CA 1
ATOM 538 C C . ILE A 1 72 ? -16.196 0.387 0.026 1.00 82.69 72 ILE A C 1
ATOM 540 O O . ILE A 1 72 ? -15.548 1.075 0.813 1.00 82.69 72 ILE A O 1
ATOM 544 N N . PHE A 1 73 ? -16.163 0.643 -1.283 1.00 84.50 73 PHE A N 1
ATOM 545 C CA . PHE A 1 73 ? -15.304 1.683 -1.846 1.00 84.50 73 PHE A CA 1
ATOM 546 C C . PHE A 1 73 ? -15.592 3.074 -1.255 1.00 84.50 73 PHE A C 1
ATOM 548 O O . PHE A 1 73 ? -14.655 3.800 -0.921 1.00 84.50 73 PHE A O 1
ATOM 555 N N . ASP A 1 74 ? -16.863 3.430 -1.076 1.00 84.88 74 ASP A N 1
ATOM 556 C CA . ASP A 1 74 ? -17.238 4.745 -0.550 1.00 84.88 74 ASP A CA 1
ATOM 557 C C . ASP A 1 74 ? -16.906 4.879 0.944 1.00 84.88 74 ASP A C 1
ATOM 559 O O . ASP A 1 74 ? -16.367 5.905 1.364 1.00 84.88 74 ASP A O 1
ATOM 563 N N . GLU A 1 75 ? -17.105 3.814 1.728 1.00 81.44 75 GLU A N 1
ATOM 564 C CA . GLU A 1 75 ? -16.688 3.742 3.136 1.00 81.44 75 GLU A CA 1
ATOM 565 C C . GLU A 1 75 ? -15.169 3.895 3.278 1.00 81.44 75 GLU A C 1
ATOM 567 O O . GLU A 1 75 ? -14.683 4.655 4.119 1.00 81.44 75 GLU A O 1
ATOM 572 N N . MET A 1 76 ? -14.401 3.234 2.404 1.00 81.19 76 MET A N 1
ATOM 573 C CA . MET A 1 76 ? -12.948 3.377 2.347 1.00 81.19 76 MET A CA 1
ATOM 574 C C . MET A 1 76 ? -12.546 4.832 2.079 1.00 81.19 76 MET A C 1
ATOM 576 O O . MET A 1 76 ? -11.683 5.382 2.770 1.00 81.19 76 MET A O 1
ATOM 580 N N . MET A 1 77 ? -13.151 5.469 1.075 1.00 83.94 77 MET A N 1
ATOM 581 C CA . MET A 1 77 ? -12.836 6.852 0.713 1.00 83.94 77 MET A CA 1
ATOM 582 C C . MET A 1 77 ? -13.207 7.836 1.830 1.00 83.94 77 MET A C 1
ATOM 584 O O . MET A 1 77 ? -12.431 8.755 2.119 1.00 83.94 77 MET A O 1
ATOM 588 N N . ALA A 1 78 ? -14.343 7.623 2.498 1.00 83.12 78 ALA A N 1
ATOM 589 C CA . ALA A 1 78 ? -14.746 8.392 3.670 1.00 83.12 78 ALA A CA 1
ATOM 590 C C . ALA A 1 78 ? -13.731 8.238 4.816 1.00 83.12 78 ALA A C 1
ATOM 592 O O . ALA A 1 78 ? -13.235 9.240 5.339 1.00 83.12 78 ALA A O 1
ATOM 593 N N . PHE A 1 79 ? -13.319 7.005 5.127 1.00 78.69 79 PHE A N 1
ATOM 594 C CA . PHE A 1 79 ? -12.303 6.724 6.142 1.00 78.69 79 PHE A CA 1
ATOM 595 C C . PHE A 1 79 ? -10.967 7.421 5.844 1.00 78.69 79 PHE A C 1
ATOM 597 O O . PHE A 1 79 ? -10.385 8.066 6.724 1.00 78.69 79 PHE A O 1
ATOM 604 N N . PHE A 1 80 ? -10.476 7.356 4.600 1.00 78.81 80 PHE A N 1
ATOM 605 C CA . PHE A 1 80 ? -9.245 8.049 4.200 1.00 78.81 80 PHE A CA 1
ATOM 606 C C . PHE A 1 80 ? -9.359 9.570 4.326 1.00 78.81 80 PHE A C 1
ATOM 608 O O . PHE A 1 80 ? -8.385 10.231 4.698 1.00 78.81 80 PHE A O 1
ATOM 615 N N . LYS A 1 81 ? -10.537 10.141 4.050 1.00 82.88 81 LYS A N 1
ATOM 616 C CA . LYS A 1 81 ? -10.786 11.578 4.213 1.00 82.88 81 LYS A CA 1
ATOM 617 C C . LYS A 1 81 ? -10.678 11.990 5.683 1.00 82.88 81 LYS A C 1
ATOM 619 O O . LYS A 1 81 ? -9.953 12.941 5.985 1.00 82.88 81 LYS A O 1
ATOM 624 N N . THR A 1 82 ? -11.308 11.243 6.588 1.00 80.12 82 THR A N 1
ATOM 625 C CA . THR A 1 82 ? -11.264 11.487 8.041 1.00 80.12 82 THR A CA 1
ATOM 626 C C . THR A 1 82 ? -9.852 11.307 8.606 1.00 80.12 82 THR A C 1
ATOM 628 O O . THR A 1 82 ? -9.371 12.111 9.406 1.00 80.12 82 THR A O 1
ATOM 631 N N . THR A 1 83 ? -9.114 10.310 8.116 1.00 75.81 83 THR A N 1
ATOM 632 C CA . THR A 1 83 ? -7.755 9.984 8.583 1.00 75.81 83 THR A CA 1
ATOM 633 C C . THR A 1 83 ? -6.635 10.684 7.797 1.00 75.81 83 THR A C 1
ATOM 635 O O . THR A 1 83 ? -5.450 10.447 8.052 1.00 75.81 83 THR A O 1
ATOM 638 N N . LYS A 1 84 ? -6.965 11.620 6.894 1.00 82.44 84 LYS A N 1
ATOM 639 C CA . LYS A 1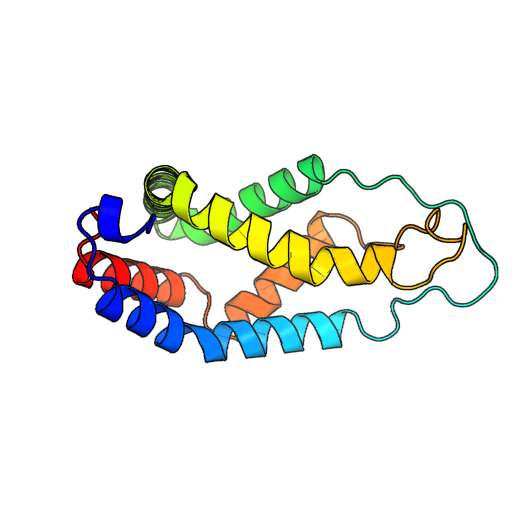 84 ? -6.017 12.306 5.993 1.00 82.44 84 LYS A CA 1
ATOM 640 C C . LYS A 1 84 ? -4.803 12.898 6.710 1.00 82.44 84 LYS A C 1
ATOM 642 O O . LYS A 1 84 ? -3.676 12.738 6.248 1.00 82.44 84 LYS A O 1
ATOM 647 N N . LYS A 1 85 ? -5.000 13.587 7.843 1.00 82.31 85 LYS A N 1
ATOM 648 C CA . LYS A 1 85 ? -3.893 14.197 8.613 1.00 82.31 85 LYS A CA 1
ATOM 649 C C . LYS A 1 85 ? -2.924 13.139 9.150 1.00 82.31 85 LYS A C 1
ATOM 651 O O . LYS A 1 85 ? -1.711 13.335 9.103 1.00 82.31 85 LYS A O 1
ATOM 656 N N . TYR A 1 86 ? -3.460 12.018 9.627 1.00 80.19 86 TYR A N 1
ATOM 657 C CA . TYR A 1 86 ? -2.671 10.896 10.118 1.00 80.19 86 TYR A CA 1
ATOM 658 C C . TYR A 1 86 ? -1.876 10.233 8.986 1.00 80.19 86 TYR A C 1
ATOM 660 O O . TYR A 1 86 ? -0.651 10.126 9.087 1.00 80.19 86 TYR A O 1
ATOM 668 N N . TRP A 1 87 ? -2.536 9.903 7.872 1.00 77.06 87 TRP A N 1
ATOM 669 C CA . TRP A 1 87 ? -1.870 9.327 6.703 1.00 77.06 87 TRP A CA 1
ATOM 670 C C . TRP A 1 87 ? -0.804 10.252 6.127 1.00 77.06 87 TRP A C 1
ATOM 672 O O . TRP A 1 87 ? 0.299 9.795 5.858 1.00 77.06 87 TRP A O 1
ATOM 682 N N . ASN A 1 88 ? -1.066 11.557 6.035 1.00 82.12 88 ASN A N 1
ATOM 683 C CA . ASN A 1 88 ? -0.077 12.537 5.580 1.00 82.12 88 ASN A CA 1
ATOM 684 C C . ASN A 1 88 ? 1.175 12.585 6.466 1.00 82.12 88 ASN A C 1
ATOM 686 O O . ASN A 1 88 ? 2.281 12.798 5.976 1.00 82.12 88 ASN A O 1
ATOM 690 N N . CYS A 1 89 ? 1.026 12.411 7.779 1.00 83.19 89 CYS A N 1
ATOM 691 C CA . CYS A 1 89 ? 2.169 12.327 8.685 1.00 83.19 89 CYS A CA 1
ATOM 692 C C . CYS A 1 89 ? 2.982 11.050 8.424 1.00 83.19 89 CYS A C 1
ATOM 694 O O . CYS A 1 89 ? 4.207 11.109 8.283 1.00 83.19 89 CYS A O 1
ATOM 696 N N . LYS A 1 90 ? 2.296 9.908 8.288 1.00 79.50 90 LYS A N 1
ATOM 697 C CA . LYS A 1 90 ? 2.921 8.607 8.028 1.00 79.50 90 LYS A CA 1
ATOM 698 C C . LYS A 1 90 ? 3.631 8.586 6.671 1.00 79.50 90 LYS A C 1
ATOM 700 O O . LYS A 1 90 ? 4.796 8.203 6.607 1.00 79.50 90 LYS A O 1
ATOM 705 N N . THR A 1 91 ? 3.001 9.098 5.614 1.00 77.69 91 THR A N 1
ATOM 706 C CA . THR A 1 91 ? 3.604 9.197 4.275 1.00 77.69 91 THR A CA 1
ATOM 707 C C . THR A 1 91 ? 4.799 10.139 4.255 1.00 77.69 91 THR A C 1
ATOM 709 O O . THR A 1 91 ? 5.808 9.795 3.651 1.00 77.69 91 THR A O 1
ATOM 712 N N . LYS A 1 92 ? 4.764 11.276 4.966 1.00 80.81 92 LYS A N 1
ATOM 713 C CA . LYS A 1 92 ? 5.947 12.143 5.129 1.00 80.81 92 LYS A CA 1
ATOM 714 C C . LYS A 1 92 ? 7.095 11.427 5.842 1.00 80.81 92 LYS A C 1
ATOM 716 O O . LYS A 1 92 ? 8.248 11.597 5.451 1.00 80.81 92 LYS A O 1
ATOM 721 N N . CYS A 1 93 ? 6.802 10.620 6.862 1.00 80.62 93 CYS A N 1
ATOM 722 C CA . CYS A 1 93 ? 7.813 9.821 7.555 1.00 80.62 93 CYS A CA 1
ATOM 723 C C . CYS A 1 93 ? 8.448 8.786 6.615 1.00 80.62 93 CYS A C 1
ATOM 725 O O . CYS A 1 93 ? 9.673 8.745 6.477 1.00 80.62 93 CYS A O 1
ATOM 727 N N . VAL A 1 94 ? 7.614 8.019 5.904 1.00 77.38 94 VAL A N 1
ATOM 728 C CA . VAL A 1 94 ? 8.060 7.044 4.899 1.00 77.38 94 VAL A CA 1
ATOM 729 C C . VAL A 1 94 ? 8.870 7.738 3.808 1.00 77.38 94 VAL A C 1
ATOM 731 O O . VAL A 1 94 ? 9.982 7.312 3.525 1.00 77.38 94 VAL A O 1
ATOM 734 N N . ALA A 1 95 ? 8.390 8.855 3.262 1.00 72.56 95 ALA A N 1
ATOM 735 C CA . ALA A 1 95 ? 9.090 9.624 2.238 1.00 72.56 95 ALA A CA 1
ATOM 736 C C . ALA A 1 95 ? 10.433 10.178 2.730 1.00 72.56 95 ALA A C 1
ATOM 738 O O . ALA A 1 95 ? 11.395 10.192 1.971 1.00 72.56 95 ALA A O 1
ATOM 739 N N . LYS A 1 96 ? 10.550 10.592 3.998 1.00 76.19 96 LYS A N 1
ATOM 740 C CA . LYS A 1 96 ? 11.828 11.032 4.579 1.00 76.19 96 LYS A CA 1
ATOM 741 C C . LYS A 1 96 ? 12.822 9.874 4.706 1.00 76.19 96 LYS A C 1
ATOM 743 O O . LYS A 1 96 ? 14.005 10.057 4.440 1.00 76.19 96 LYS A O 1
ATOM 748 N N . LYS A 1 97 ? 12.358 8.686 5.102 1.00 71.25 97 LYS A N 1
ATOM 749 C CA . LYS A 1 97 ? 13.207 7.492 5.250 1.00 71.25 97 LYS A CA 1
ATOM 750 C C . LYS A 1 97 ? 13.583 6.875 3.898 1.00 71.25 97 LYS A C 1
ATOM 752 O O . LYS A 1 97 ? 14.757 6.602 3.676 1.00 71.25 97 LYS A O 1
ATOM 757 N N . ALA A 1 98 ? 12.624 6.733 2.985 1.00 66.06 98 ALA A N 1
ATOM 758 C CA . ALA A 1 98 ? 12.820 6.212 1.633 1.00 66.06 98 ALA A CA 1
ATOM 759 C C . ALA A 1 98 ? 13.529 7.218 0.709 1.00 66.06 98 ALA A C 1
ATOM 761 O O . ALA A 1 98 ? 14.351 6.839 -0.117 1.00 66.06 98 ALA A O 1
ATOM 762 N N . GLY A 1 99 ? 13.280 8.520 0.876 1.00 56.78 99 GLY A N 1
ATOM 763 C CA . GLY A 1 99 ? 13.909 9.590 0.094 1.00 56.78 99 GLY A CA 1
ATOM 764 C C . GLY A 1 99 ? 15.421 9.690 0.294 1.00 56.78 99 GLY A C 1
ATOM 765 O O . GLY A 1 99 ? 16.121 10.193 -0.584 1.00 56.78 99 GLY A O 1
ATOM 766 N N . ASN A 1 100 ? 15.947 9.137 1.390 1.00 54.53 100 ASN A N 1
ATOM 767 C CA . ASN A 1 100 ? 17.385 8.982 1.573 1.00 54.53 100 ASN A CA 1
ATOM 768 C C . ASN A 1 100 ? 17.989 7.983 0.578 1.00 54.53 100 ASN A C 1
ATOM 770 O O . ASN A 1 100 ? 19.138 8.173 0.215 1.00 54.53 100 ASN A O 1
ATOM 774 N N . CYS A 1 101 ? 17.246 7.000 0.052 1.00 53.97 101 CYS A N 1
ATOM 775 C CA . CYS A 1 101 ? 17.732 6.127 -1.028 1.00 53.97 101 CYS A CA 1
ATOM 776 C C . CYS A 1 101 ? 17.971 6.903 -2.332 1.00 53.97 101 CYS A C 1
ATOM 778 O O . CYS A 1 101 ? 18.904 6.597 -3.065 1.00 53.97 101 CYS A O 1
ATOM 780 N N . LYS A 1 102 ? 17.184 7.957 -2.586 1.00 51.91 102 LYS A N 1
ATOM 781 C CA . LYS A 1 102 ? 17.340 8.840 -3.753 1.00 51.91 102 LYS A CA 1
ATOM 782 C C . LYS A 1 102 ? 18.481 9.857 -3.593 1.00 51.91 102 LYS A C 1
ATOM 784 O O . LYS A 1 102 ? 18.917 10.453 -4.568 1.00 51.91 102 LYS A O 1
ATOM 789 N N . LYS A 1 103 ? 18.945 10.083 -2.357 1.00 51.09 103 LYS A N 1
ATOM 790 C CA . LYS A 1 103 ? 19.984 11.070 -2.012 1.00 51.09 103 LYS A CA 1
ATOM 791 C C . LYS A 1 103 ? 21.328 10.455 -1.595 1.00 51.09 103 LYS A C 1
ATOM 793 O O . LYS A 1 103 ? 22.320 11.173 -1.583 1.00 51.09 103 LYS A O 1
ATOM 798 N N . ARG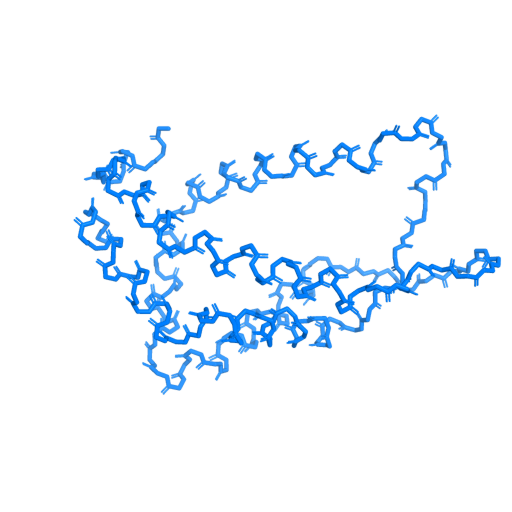 A 1 104 ? 21.393 9.162 -1.241 1.00 46.16 104 ARG A N 1
ATOM 799 C CA . ARG A 1 104 ? 22.554 8.576 -0.535 1.00 46.16 104 ARG A CA 1
ATOM 800 C C . ARG A 1 104 ? 23.829 8.381 -1.352 1.00 46.16 104 ARG A C 1
ATOM 802 O O . ARG A 1 104 ? 24.842 8.075 -0.741 1.00 46.16 104 ARG A O 1
ATOM 809 N N . ASN A 1 105 ? 23.814 8.584 -2.668 1.00 42.69 105 ASN A N 1
ATOM 810 C CA . ASN A 1 105 ? 24.974 8.254 -3.500 1.00 42.69 105 ASN A CA 1
ATOM 811 C C . ASN A 1 105 ? 25.727 9.459 -4.064 1.00 42.69 105 ASN A C 1
ATOM 813 O O . ASN A 1 105 ? 26.380 9.271 -5.079 1.00 42.69 105 ASN A O 1
ATOM 817 N N . GLY A 1 106 ? 25.635 10.655 -3.457 1.00 44.19 106 GLY A N 1
ATOM 818 C CA . GLY A 1 106 ? 26.627 11.749 -3.582 1.00 44.19 106 GLY A CA 1
ATOM 819 C C . GLY A 1 106 ? 27.084 12.163 -4.990 1.00 44.19 106 GLY A C 1
ATOM 820 O O . GLY A 1 106 ? 28.053 12.894 -5.132 1.00 44.19 106 GLY A O 1
ATOM 821 N N . SER A 1 107 ? 26.414 11.696 -6.031 1.00 42.28 107 SER A N 1
ATOM 822 C CA . SER A 1 107 ? 26.845 11.787 -7.408 1.00 42.28 107 SER A CA 1
ATOM 823 C C . SER A 1 107 ? 25.742 12.479 -8.166 1.00 42.28 107 SER A C 1
ATOM 825 O O . SER A 1 107 ? 24.545 12.224 -8.000 1.00 42.28 107 SER A O 1
ATOM 827 N N . THR A 1 108 ? 26.179 13.340 -9.059 1.00 45.03 108 THR A N 1
ATOM 828 C CA . THR A 1 108 ? 25.465 14.007 -10.141 1.00 45.03 108 THR A CA 1
ATOM 829 C C . THR A 1 108 ? 24.794 13.014 -11.122 1.00 45.03 108 THR A C 1
ATOM 831 O O . THR A 1 108 ? 24.535 13.359 -12.269 1.00 45.03 108 THR A O 1
ATOM 834 N N . LEU 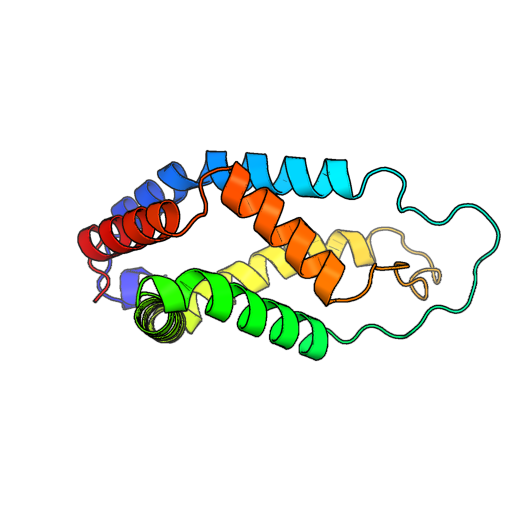A 1 109 ? 24.505 11.779 -10.678 1.00 45.47 109 LEU A N 1
ATOM 835 C CA . LEU A 1 109 ? 23.999 10.618 -11.413 1.00 45.47 109 LEU A CA 1
ATOM 836 C C . LEU A 1 109 ? 22.488 10.376 -11.231 1.00 45.47 109 LEU A C 1
ATOM 838 O O . LEU A 1 109 ? 21.908 9.573 -11.952 1.00 45.47 109 LEU A O 1
ATOM 842 N N . PHE A 1 110 ? 21.800 11.065 -10.313 1.00 48.38 110 PHE A N 1
ATOM 843 C CA . PHE A 1 110 ? 20.342 10.914 -10.125 1.00 48.38 110 PHE A CA 1
ATOM 844 C C . PHE A 1 110 ? 19.501 11.711 -11.149 1.00 48.38 110 PHE A C 1
ATOM 846 O O . PHE A 1 110 ? 18.458 12.275 -10.821 1.00 48.38 110 PHE A O 1
ATOM 853 N N . ARG A 1 111 ? 19.936 11.734 -12.416 1.00 54.12 111 ARG A N 1
ATOM 854 C CA . ARG A 1 111 ? 19.044 11.960 -13.573 1.00 54.12 111 ARG A CA 1
ATOM 855 C C . ARG A 1 111 ? 18.478 10.646 -14.128 1.00 54.12 111 ARG A C 1
ATOM 857 O O . ARG A 1 111 ? 17.728 10.668 -15.095 1.00 54.12 111 ARG A O 1
ATOM 864 N N . CYS A 1 112 ? 18.826 9.511 -13.528 1.00 57.62 112 CYS A N 1
ATOM 865 C CA . CYS A 1 112 ? 18.285 8.213 -13.900 1.00 57.62 112 CYS A CA 1
ATOM 866 C C . CYS A 1 112 ? 16.868 8.053 -13.334 1.00 57.62 112 CYS A C 1
ATOM 868 O O . CYS A 1 112 ? 16.657 8.174 -12.125 1.00 57.62 112 CYS A O 1
ATOM 870 N N . GLY A 1 113 ? 15.897 7.789 -14.207 1.00 60.34 113 GLY A N 1
ATOM 871 C CA . GLY A 1 113 ? 14.613 7.224 -13.800 1.00 60.34 113 GLY A CA 1
ATOM 872 C C . GLY A 1 113 ? 14.635 5.701 -13.931 1.00 60.34 113 GLY A C 1
ATOM 873 O O . GLY A 1 113 ? 15.549 5.126 -14.523 1.00 60.34 113 GLY A O 1
ATOM 874 N N . THR A 1 114 ? 13.649 5.046 -13.338 1.00 68.25 114 THR A N 1
ATOM 875 C CA . THR A 1 114 ? 13.427 3.611 -13.491 1.00 68.25 114 THR A CA 1
ATOM 876 C C . THR A 1 114 ? 1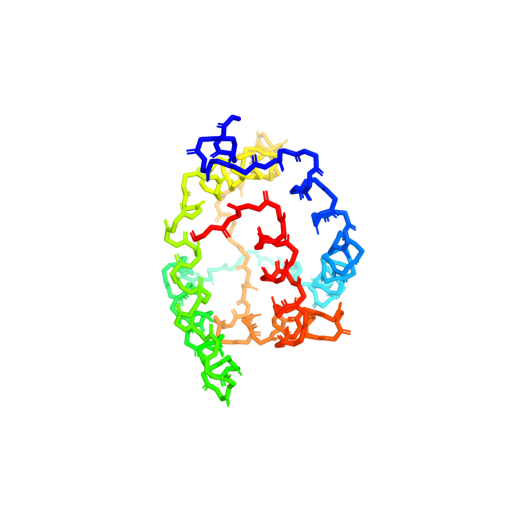2.628 3.368 -14.765 1.00 68.25 114 THR A C 1
ATOM 878 O O . THR A 1 114 ? 11.717 4.129 -15.087 1.00 68.25 114 THR A O 1
ATOM 881 N N . LEU A 1 115 ? 12.988 2.332 -15.525 1.00 72.38 115 LEU A N 1
ATOM 882 C CA . LEU A 1 115 ? 12.111 1.839 -16.581 1.00 72.38 115 LEU A CA 1
ATOM 883 C C . LEU A 1 115 ? 10.964 1.102 -15.897 1.00 72.38 115 LEU A C 1
ATOM 885 O O . LEU A 1 115 ? 11.028 -0.107 -15.681 1.00 72.38 115 LEU A O 1
ATOM 889 N N . ASP A 1 116 ? 9.960 1.866 -15.503 1.00 74.00 116 ASP A N 1
ATOM 890 C CA . ASP A 1 116 ? 8.783 1.315 -14.862 1.00 74.00 116 ASP A CA 1
ATOM 891 C C . ASP A 1 116 ? 7.887 0.651 -15.919 1.00 74.00 116 ASP A C 1
ATOM 893 O O . ASP A 1 116 ? 7.807 1.133 -17.058 1.00 74.00 116 ASP A O 1
ATOM 897 N N . PRO A 1 117 ? 7.197 -0.446 -15.566 1.00 80.06 117 PRO A N 1
ATOM 898 C CA . PRO A 1 117 ? 6.117 -0.953 -16.396 1.00 80.06 117 PRO A CA 1
ATOM 899 C C . PRO A 1 117 ? 4.998 0.100 -16.512 1.00 80.06 117 PRO A C 1
ATOM 901 O O . PRO A 1 117 ? 4.912 1.013 -15.682 1.00 80.06 117 PRO A O 1
ATOM 904 N N . PRO A 1 118 ? 4.110 -0.012 -17.516 1.00 86.00 118 PRO A N 1
ATOM 905 C CA . PRO A 1 118 ? 2.939 0.848 -17.629 1.00 86.00 118 PRO A CA 1
ATOM 906 C C . PRO A 1 118 ? 2.145 0.904 -16.319 1.00 86.00 118 PRO A C 1
ATOM 908 O O . PRO A 1 118 ? 1.980 -0.116 -15.650 1.00 86.00 118 PRO A O 1
ATOM 911 N N . ASP A 1 119 ? 1.580 2.070 -15.987 1.00 86.44 119 ASP A N 1
ATOM 912 C CA . ASP A 1 119 ? 0.892 2.299 -14.704 1.00 86.44 119 ASP A CA 1
ATOM 913 C C . ASP A 1 119 ? -0.131 1.207 -14.361 1.00 86.44 119 ASP A C 1
ATOM 915 O O . ASP A 1 119 ? -0.223 0.782 -13.215 1.00 86.44 119 ASP A O 1
ATOM 919 N N . ARG A 1 120 ? -0.885 0.715 -15.353 1.00 87.44 120 ARG A N 1
ATOM 920 C CA . ARG A 1 120 ? -1.860 -0.369 -15.153 1.00 87.44 120 ARG A CA 1
ATOM 921 C C . ARG A 1 120 ? -1.201 -1.676 -14.723 1.00 87.44 120 ARG A C 1
ATOM 923 O O . ARG A 1 120 ? -1.686 -2.311 -13.797 1.00 87.44 120 ARG A O 1
ATOM 930 N N . GLU A 1 121 ? -0.109 -2.061 -15.373 1.00 88.88 121 GLU A N 1
ATOM 931 C CA . GLU A 1 121 ? 0.620 -3.293 -15.065 1.00 88.88 121 GLU A CA 1
ATOM 932 C C . GLU A 1 121 ? 1.302 -3.198 -13.699 1.00 88.88 121 GLU A C 1
ATOM 934 O O . GLU A 1 121 ? 1.190 -4.116 -12.887 1.00 88.88 121 GLU A O 1
ATOM 939 N N . ALA A 1 122 ? 1.908 -2.044 -13.398 1.00 87.25 122 ALA A N 1
ATOM 940 C CA . ALA A 1 122 ? 2.432 -1.760 -12.070 1.00 87.25 122 ALA A CA 1
ATOM 941 C C . ALA A 1 122 ? 1.327 -1.930 -11.017 1.00 87.25 122 ALA A C 1
ATOM 943 O O . ALA A 1 122 ? 1.475 -2.708 -10.077 1.00 87.25 122 ALA A O 1
ATOM 944 N N . VAL A 1 123 ? 0.194 -1.243 -11.190 1.00 90.75 123 VAL A N 1
ATOM 945 C CA . VAL A 1 123 ? -0.952 -1.296 -10.272 1.00 90.75 123 VAL A CA 1
ATOM 946 C C . VAL A 1 123 ? -1.477 -2.721 -10.085 1.00 90.75 123 VAL A C 1
ATOM 948 O O . VAL A 1 123 ? -1.713 -3.113 -8.942 1.00 90.75 123 VAL A O 1
ATOM 951 N N . GLU A 1 124 ? -1.630 -3.507 -11.154 1.00 91.44 124 GLU A N 1
ATOM 952 C CA . GLU A 1 124 ? -2.031 -4.918 -11.048 1.00 91.44 124 GLU A CA 1
ATOM 953 C C . GLU A 1 124 ? -1.028 -5.724 -10.225 1.00 91.44 124 GLU A C 1
ATOM 955 O O . GLU A 1 124 ? -1.431 -6.453 -9.325 1.00 91.44 124 GLU A O 1
ATOM 960 N N . MET A 1 125 ? 0.276 -5.563 -10.465 1.00 91.19 125 MET A N 1
ATOM 961 C CA . MET A 1 125 ? 1.311 -6.236 -9.676 1.00 91.19 125 MET A CA 1
ATOM 962 C C . MET A 1 125 ? 1.193 -5.889 -8.183 1.00 91.19 125 MET A C 1
ATOM 964 O O . MET A 1 125 ? 1.173 -6.791 -7.342 1.00 91.19 125 MET A O 1
ATOM 968 N N . TYR A 1 126 ? 1.070 -4.600 -7.843 1.00 90.44 126 TYR A N 1
ATOM 969 C CA . TYR A 1 126 ? 0.905 -4.155 -6.452 1.00 90.44 126 TYR A CA 1
ATOM 970 C C . TYR A 1 126 ? -0.339 -4.771 -5.801 1.00 90.44 126 TYR A C 1
ATOM 972 O O . TYR A 1 126 ? -0.269 -5.265 -4.674 1.00 90.44 126 TYR A O 1
ATOM 980 N N . LEU A 1 127 ? -1.476 -4.748 -6.499 1.00 91.44 127 LEU A N 1
ATOM 981 C CA . LEU A 1 127 ? -2.746 -5.225 -5.958 1.00 91.44 127 LEU A CA 1
ATOM 982 C C . LEU A 1 127 ? -2.819 -6.748 -5.885 1.00 91.44 127 LEU A C 1
ATOM 984 O O . LEU A 1 127 ? -3.327 -7.267 -4.897 1.00 91.44 127 LEU A O 1
ATOM 988 N N . ASN A 1 128 ? -2.256 -7.469 -6.853 1.00 92.62 128 ASN A N 1
ATOM 989 C CA . ASN A 1 128 ? -2.164 -8.926 -6.807 1.00 92.62 128 ASN A CA 1
ATOM 990 C C . ASN A 1 128 ? -1.328 -9.378 -5.609 1.00 92.62 128 ASN A C 1
ATOM 992 O O . ASN A 1 128 ? -1.772 -10.237 -4.849 1.00 92.62 128 ASN A O 1
ATOM 996 N N . CYS A 1 129 ? -0.174 -8.742 -5.374 1.00 93.00 129 CYS A N 1
ATOM 997 C CA . CYS A 1 129 ? 0.618 -8.993 -4.173 1.00 93.00 129 CYS A CA 1
ATOM 998 C C . CYS A 1 129 ? -0.172 -8.691 -2.891 1.00 93.00 129 CYS A C 1
ATOM 1000 O O . CYS A 1 129 ? -0.096 -9.459 -1.939 1.00 93.00 129 CYS A O 1
ATOM 1002 N N . ALA A 1 130 ? -0.943 -7.603 -2.848 1.00 90.88 130 ALA A N 1
ATOM 1003 C CA . ALA A 1 130 ? -1.743 -7.260 -1.673 1.00 90.88 130 ALA A CA 1
ATOM 1004 C C . ALA A 1 130 ? -2.850 -8.301 -1.407 1.00 90.88 130 ALA A C 1
ATOM 1006 O O . ALA A 1 130 ? -2.963 -8.830 -0.300 1.00 90.88 130 ALA A O 1
ATOM 1007 N N . VAL A 1 131 ? -3.626 -8.649 -2.434 1.00 90.00 131 VAL A N 1
ATOM 1008 C CA . VAL A 1 131 ? -4.743 -9.602 -2.348 1.00 90.00 131 VAL A CA 1
ATOM 1009 C C . VAL A 1 131 ? -4.255 -10.997 -1.961 1.00 90.00 131 VAL A C 1
ATOM 1011 O O . VAL A 1 131 ? -4.816 -11.601 -1.049 1.00 90.00 131 VAL A O 1
ATOM 1014 N N . GLN A 1 132 ? -3.173 -11.486 -2.577 1.00 91.38 132 GLN A N 1
ATOM 1015 C CA . GLN A 1 132 ? -2.583 -12.790 -2.243 1.00 91.38 132 GLN A CA 1
ATOM 1016 C C . GLN A 1 132 ? -2.123 -12.880 -0.783 1.00 91.38 132 GLN A C 1
ATOM 1018 O O . GLN A 1 132 ? -2.085 -13.968 -0.216 1.00 91.38 132 GLN A O 1
ATOM 1023 N N . ASN A 1 133 ? -1.802 -11.743 -0.161 1.00 91.75 133 ASN A N 1
ATOM 1024 C CA . ASN A 1 133 ? -1.352 -11.668 1.225 1.00 91.75 133 ASN A CA 1
ATOM 1025 C C . ASN A 1 133 ? -2.460 -11.231 2.198 1.00 91.75 133 ASN A C 1
ATOM 1027 O O . ASN A 1 133 ? -2.170 -10.810 3.316 1.00 91.75 133 ASN A O 1
ATOM 1031 N N . GLY A 1 134 ? -3.733 -11.349 1.803 1.00 85.88 134 GLY A N 1
ATOM 1032 C CA . GLY A 1 134 ? -4.879 -11.138 2.692 1.00 85.88 134 GLY A CA 1
ATOM 1033 C C . GLY A 1 134 ? -5.313 -9.679 2.858 1.00 85.88 134 GLY A C 1
ATOM 1034 O O . GLY A 1 134 ? -6.119 -9.389 3.747 1.00 85.88 134 GLY A O 1
ATOM 1035 N N . LEU A 1 135 ? -4.818 -8.775 2.004 1.00 87.00 135 LEU A N 1
ATOM 1036 C CA . LEU A 1 135 ? -5.285 -7.389 1.868 1.00 87.00 135 LEU A CA 1
ATOM 1037 C C . LEU A 1 135 ? -6.346 -7.275 0.757 1.00 87.00 135 LEU A C 1
ATOM 1039 O O . LEU A 1 135 ? -6.307 -6.381 -0.087 1.00 87.00 135 LEU A O 1
ATOM 1043 N N . ASP A 1 136 ? -7.277 -8.223 0.744 1.00 86.06 136 ASP A 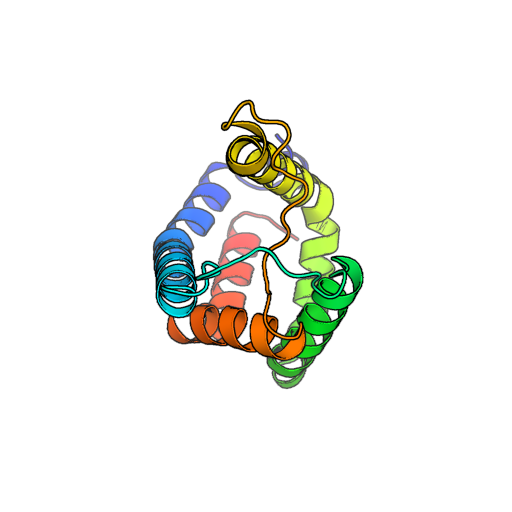N 1
ATOM 1044 C CA . ASP A 1 136 ? -8.459 -8.239 -0.110 1.00 86.06 136 ASP A CA 1
ATOM 1045 C C . ASP A 1 136 ? -9.632 -7.490 0.557 1.00 86.06 136 ASP A C 1
ATOM 1047 O O . ASP A 1 136 ? -9.483 -6.834 1.593 1.00 86.06 136 ASP A O 1
ATOM 1051 N N . THR A 1 137 ? -10.833 -7.604 -0.010 1.00 84.69 137 THR A N 1
ATOM 1052 C CA . THR A 1 137 ? -12.057 -7.026 0.566 1.00 84.69 137 THR A CA 1
ATOM 1053 C C . THR A 1 137 ? -12.283 -7.450 2.024 1.00 84.69 137 THR A C 1
ATOM 1055 O O . THR A 1 137 ? -12.684 -6.629 2.851 1.00 84.69 137 THR A O 1
ATOM 1058 N N . ASN A 1 138 ? -12.005 -8.709 2.376 1.00 85.12 138 ASN A N 1
ATOM 1059 C CA . ASN A 1 138 ? -12.165 -9.199 3.746 1.00 85.12 138 ASN A CA 1
ATOM 1060 C C . ASN A 1 138 ? -11.080 -8.647 4.677 1.00 85.12 138 ASN A C 1
ATOM 1062 O O . ASN A 1 138 ? -11.376 -8.269 5.812 1.00 85.12 138 ASN A O 1
ATOM 1066 N N . GLY A 1 139 ? -9.841 -8.538 4.194 1.00 84.38 139 GLY A N 1
ATOM 1067 C CA . GLY A 1 139 ? -8.763 -7.808 4.859 1.00 84.38 139 GLY A CA 1
ATOM 1068 C C . GLY A 1 139 ? -9.162 -6.377 5.196 1.00 84.38 139 GLY A C 1
ATOM 1069 O O . GLY A 1 139 ? -8.993 -5.935 6.332 1.00 84.38 139 GLY A O 1
ATOM 1070 N N . PHE A 1 140 ? -9.778 -5.684 4.240 1.00 81.25 140 PHE A N 1
ATOM 1071 C CA . PHE A 1 140 ? -10.251 -4.323 4.446 1.00 81.25 140 PHE A CA 1
ATOM 1072 C C . PHE A 1 140 ? -11.396 -4.245 5.466 1.00 81.25 140 PHE A C 1
ATOM 1074 O O . PHE A 1 140 ? -11.358 -3.404 6.360 1.00 81.25 140 PHE A O 1
ATOM 1081 N N . ARG A 1 141 ? -12.365 -5.169 5.421 1.00 83.94 141 ARG A N 1
ATOM 1082 C CA . ARG A 1 141 ? -13.414 -5.259 6.455 1.00 83.94 141 ARG A CA 1
ATOM 1083 C C . ARG A 1 141 ? -12.828 -5.449 7.851 1.00 83.94 141 ARG A C 1
ATOM 1085 O O . ARG A 1 141 ? -13.241 -4.760 8.779 1.00 83.94 141 ARG A O 1
ATOM 1092 N N . ARG A 1 142 ? -11.838 -6.336 8.008 1.00 84.69 142 ARG A N 1
ATOM 1093 C CA . ARG A 1 142 ? -11.136 -6.536 9.290 1.00 84.69 142 ARG A CA 1
ATOM 1094 C C . ARG A 1 142 ? -10.482 -5.244 9.777 1.00 84.69 142 ARG A C 1
ATOM 1096 O O . ARG A 1 142 ? -10.652 -4.885 10.940 1.00 84.69 142 ARG A O 1
ATOM 1103 N N . LEU A 1 143 ? -9.817 -4.514 8.880 1.00 81.19 143 LEU A N 1
ATOM 1104 C CA . LEU A 1 143 ? -9.226 -3.212 9.189 1.00 81.19 143 LEU A CA 1
ATOM 1105 C C . LEU A 1 143 ? -10.288 -2.205 9.655 1.00 81.19 143 LEU A C 1
ATOM 1107 O O . LEU A 1 143 ? -10.099 -1.558 10.683 1.00 81.19 143 LEU A O 1
ATOM 1111 N N . CYS A 1 144 ? -11.406 -2.095 8.935 1.00 79.81 144 CYS A N 1
ATOM 1112 C CA . CYS A 1 144 ? -12.521 -1.223 9.300 1.00 79.81 144 CYS A CA 1
ATOM 1113 C C . CYS A 1 144 ? -13.096 -1.583 10.670 1.00 79.81 144 CYS A C 1
ATOM 1115 O O . CYS A 1 144 ? -13.263 -0.700 11.507 1.00 79.81 144 CYS A O 1
ATOM 1117 N N . HIS A 1 145 ? -13.336 -2.868 10.941 1.00 84.50 145 HIS A N 1
ATOM 1118 C CA . HIS A 1 145 ? -13.813 -3.317 12.247 1.00 84.50 145 HIS A CA 1
ATOM 1119 C C . HIS A 1 145 ? -12.815 -3.005 13.363 1.00 84.50 145 HIS A C 1
ATOM 1121 O O . HIS A 1 145 ? -13.223 -2.566 14.437 1.00 84.50 145 HIS A O 1
ATOM 1127 N N . CYS A 1 146 ? -11.516 -3.183 13.119 1.00 84.62 146 CYS A N 1
ATOM 1128 C CA . CYS A 1 146 ? -10.496 -2.850 14.103 1.00 84.62 146 CYS A CA 1
ATOM 1129 C C . CYS A 1 146 ? -10.432 -1.337 14.360 1.00 84.62 146 CYS A C 1
ATOM 1131 O O . CYS A 1 146 ? -10.434 -0.895 15.508 1.00 84.62 146 CYS A O 1
ATOM 1133 N N . ALA A 1 147 ? -10.473 -0.524 13.303 1.00 79.50 147 ALA A N 1
ATOM 1134 C CA . ALA A 1 147 ? -10.501 0.929 13.412 1.00 79.50 147 ALA A CA 1
ATOM 1135 C C . ALA A 1 147 ? -11.760 1.434 14.142 1.00 79.50 147 ALA A C 1
ATOM 1137 O O . ALA A 1 147 ? -11.654 2.299 15.012 1.00 79.50 147 ALA A O 1
ATOM 1138 N N . ALA A 1 148 ? -12.927 0.855 13.851 1.00 81.81 148 ALA A N 1
ATOM 1139 C CA . ALA A 1 148 ? -14.175 1.158 14.545 1.00 81.81 148 ALA A CA 1
ATOM 1140 C C . ALA A 1 148 ? -14.089 0.810 16.040 1.00 81.81 148 ALA A C 1
ATOM 1142 O O . ALA A 1 148 ? -14.422 1.639 16.885 1.00 81.81 148 ALA A O 1
ATOM 1143 N N . ARG A 1 149 ? -13.549 -0.369 16.389 1.00 81.00 149 ARG A N 1
ATOM 1144 C CA . ARG A 1 149 ? -13.280 -0.760 17.789 1.00 81.00 149 ARG A CA 1
ATOM 1145 C C . ARG A 1 149 ? -12.293 0.176 18.481 1.00 81.00 149 ARG A C 1
ATOM 1147 O O . ARG A 1 149 ? -12.427 0.430 19.673 1.00 81.00 149 ARG A O 1
ATOM 1154 N N . ALA A 1 150 ? -11.320 0.708 17.745 1.00 79.38 150 ALA A N 1
ATOM 1155 C CA . ALA A 1 150 ? -10.373 1.684 18.269 1.00 79.38 150 ALA A CA 1
ATOM 1156 C C . ALA A 1 150 ? -11.010 3.064 18.535 1.00 79.38 150 ALA A C 1
ATOM 1158 O O . ALA A 1 150 ? -10.390 3.893 19.207 1.00 79.38 150 ALA A O 1
ATOM 1159 N N . GLY A 1 151 ? -12.230 3.304 18.038 1.00 75.75 151 GLY A N 1
ATOM 1160 C CA . GLY A 1 151 ? -12.995 4.536 18.227 1.00 75.75 151 GLY A CA 1
ATOM 1161 C C . GLY A 1 151 ? -13.046 5.444 16.998 1.00 75.75 151 GLY A C 1
ATOM 1162 O O . GLY A 1 151 ? -13.478 6.588 17.123 1.00 75.75 151 GLY A O 1
ATOM 1163 N N . VAL A 1 152 ? -12.602 4.978 15.822 1.00 73.81 152 VAL A N 1
ATOM 1164 C CA . VAL A 1 152 ? -12.785 5.734 14.574 1.00 73.81 152 VAL A CA 1
ATOM 1165 C C . VAL A 1 152 ? -14.264 5.696 14.191 1.00 73.81 152 VAL A C 1
ATOM 1167 O O . VAL A 1 152 ? -14.852 4.618 14.119 1.00 73.81 152 VAL A O 1
ATOM 1170 N N . ARG A 1 153 ? -14.845 6.870 13.943 1.00 64.62 153 ARG A N 1
ATOM 1171 C CA . ARG A 1 153 ? -16.205 7.051 13.429 1.00 64.62 153 ARG A CA 1
ATOM 1172 C C . ARG A 1 153 ? -16.165 7.742 12.074 1.00 64.62 153 ARG A C 1
ATOM 1174 O O . ARG A 1 153 ? -15.266 8.597 11.882 1.00 64.62 153 ARG A O 1
#